Protein AF-K9YJR9-F1 (afdb_monomer)

Sequence (76 aa):
MIINAQISDALYEKIKHLSSQENISIDELVSIALSNQLSYMDKNFLAERAKKGSWENFQNVLSKVSDQEPEKCDRI

Solvent-accessible surface area (backbone atoms only — not comparable to full-atom values): 4825 Å² total; per-residue (Å²): 140,88,87,87,82,89,75,56,69,72,56,52,54,50,48,51,52,51,18,62,76,70,72,48,51,59,68,56,50,50,51,52,51,49,53,51,50,53,49,67,67,36,79,56,48,62,54,60,53,49,70,74,58,49,71,68,61,51,52,64,53,57,70,69,57,73,92,64,81,74,55,81,89,72,59,130

Secondary structure (DSSP, 8-state):
--------HHHHHHHHHHHHHTT--HHHHHHHHHHHHHHHH-HHHHHHHHHT--HHHHHHHHTTS--SPPPTTT--

pLDDT: mean 90.68, std 6.64, range [69.88, 98.06]

Radius of gyration: 20.89 Å; Cα contacts (8 Å, |Δi|>4): 15; chains: 1; bounding box: 53×28×39 Å

Foldseek 3Di:
DDDDDDDDPVVVVVLVVVCVVVVHDSVVSVVVVVVVVVCVVPPCNVVVVVVVDDPVVVVVVVVPDDPDDDDPVPDD

Structure (mmCIF, N/CA/C/O backbone):
data_AF-K9YJR9-F1
#
_entry.id   AF-K9YJR9-F1
#
loop_
_atom_site.group_PDB
_atom_site.id
_atom_site.type_symbol
_atom_site.label_atom_id
_atom_site.label_alt_id
_atom_site.label_comp_id
_atom_site.label_asym_id
_atom_site.label_entity_id
_atom_site.label_seq_id
_atom_site.pdbx_PDB_ins_code
_atom_site.Cartn_x
_atom_site.Cartn_y
_atom_site.Cartn_z
_atom_site.occupancy
_atom_site.B_iso_or_equiv
_atom_site.auth_seq_id
_atom_site.auth_comp_id
_atom_site.auth_asym_id
_atom_site.auth_atom_id
_atom_site.pdbx_PDB_model_num
ATOM 1 N N . MET A 1 1 ? 17.736 5.367 1.846 1.00 76.31 1 MET A N 1
ATOM 2 C CA . MET A 1 1 ? 18.161 3.956 2.014 1.00 76.31 1 MET A CA 1
ATOM 3 C C . MET A 1 1 ? 17.800 3.214 0.735 1.00 76.31 1 MET A C 1
ATOM 5 O O . MET A 1 1 ? 16.821 3.611 0.122 1.00 76.31 1 MET A O 1
ATOM 9 N N . ILE A 1 2 ? 18.581 2.218 0.309 1.00 87.38 2 ILE A N 1
ATOM 10 C CA . ILE A 1 2 ? 18.365 1.488 -0.956 1.00 87.38 2 ILE A CA 1
ATOM 11 C C . ILE A 1 2 ? 18.233 -0.004 -0.636 1.00 87.38 2 ILE A C 1
ATOM 13 O O . ILE A 1 2 ? 19.044 -0.532 0.125 1.00 87.38 2 ILE A O 1
ATOM 17 N N . ILE A 1 3 ? 17.221 -0.662 -1.205 1.00 87.88 3 ILE A N 1
ATOM 18 C CA . ILE A 1 3 ? 16.998 -2.109 -1.098 1.00 87.88 3 ILE A CA 1
ATOM 19 C C . ILE A 1 3 ? 17.241 -2.714 -2.482 1.00 87.88 3 ILE A C 1
ATOM 21 O O . ILE A 1 3 ? 16.645 -2.269 -3.455 1.00 87.88 3 ILE A O 1
ATOM 25 N N . ASN A 1 4 ? 18.100 -3.732 -2.563 1.00 92.69 4 ASN A N 1
ATOM 26 C CA . ASN A 1 4 ? 18.326 -4.500 -3.787 1.00 92.69 4 ASN A CA 1
ATOM 27 C C . ASN A 1 4 ? 17.808 -5.925 -3.581 1.00 92.69 4 ASN A C 1
ATOM 29 O O . ASN A 1 4 ? 18.191 -6.580 -2.611 1.00 92.69 4 ASN A O 1
ATOM 33 N N . ALA A 1 5 ? 16.958 -6.406 -4.485 1.00 90.25 5 ALA A N 1
ATOM 34 C CA . ALA A 1 5 ? 16.408 -7.757 -4.447 1.00 90.25 5 ALA A CA 1
ATOM 35 C C . ALA A 1 5 ? 16.303 -8.330 -5.863 1.00 90.25 5 ALA A C 1
ATOM 37 O O . ALA A 1 5 ? 15.998 -7.608 -6.810 1.00 90.25 5 ALA A O 1
ATOM 38 N N . GLN A 1 6 ? 16.537 -9.635 -6.000 1.00 95.12 6 GLN A N 1
ATOM 39 C CA . GLN A 1 6 ? 16.253 -10.367 -7.231 1.00 95.12 6 GLN A CA 1
ATOM 40 C C . GLN A 1 6 ? 14.842 -10.949 -7.150 1.00 95.12 6 GLN A C 1
ATOM 42 O O . GLN A 1 6 ? 14.490 -11.602 -6.167 1.00 95.12 6 GLN A O 1
ATOM 47 N N . ILE A 1 7 ? 14.042 -10.707 -8.184 1.00 94.56 7 ILE A N 1
ATOM 48 C CA . ILE A 1 7 ? 12.670 -11.202 -8.314 1.00 94.56 7 ILE A CA 1
ATOM 49 C C . ILE A 1 7 ? 12.488 -11.857 -9.682 1.00 94.56 7 ILE A C 1
ATOM 51 O O . ILE A 1 7 ? 13.279 -11.623 -10.591 1.00 94.56 7 ILE A O 1
ATOM 55 N N . SER A 1 8 ? 11.457 -12.689 -9.831 1.00 98.06 8 SER A N 1
ATOM 56 C CA . SER A 1 8 ? 11.124 -13.279 -11.128 1.00 98.06 8 SER A CA 1
ATOM 57 C C . SER A 1 8 ? 10.580 -12.228 -12.101 1.00 98.06 8 SER A C 1
ATOM 59 O O . SER A 1 8 ? 9.888 -11.294 -11.687 1.00 98.06 8 SER A O 1
ATOM 61 N N . ASP A 1 9 ? 10.809 -12.432 -13.401 1.00 97.44 9 ASP A N 1
ATOM 62 C CA . ASP A 1 9 ? 10.303 -11.544 -14.461 1.00 97.44 9 ASP A CA 1
ATOM 63 C C . ASP A 1 9 ? 8.778 -11.383 -14.394 1.00 97.44 9 ASP A C 1
ATOM 65 O O . ASP A 1 9 ? 8.245 -10.284 -14.525 1.00 97.44 9 ASP A O 1
ATOM 69 N N . ALA A 1 10 ? 8.063 -12.472 -14.090 1.00 98.00 10 ALA A N 1
ATOM 70 C CA . ALA A 1 10 ? 6.612 -12.452 -13.924 1.00 98.00 10 ALA A CA 1
ATOM 71 C C . ALA A 1 10 ? 6.157 -11.509 -12.795 1.00 98.00 10 ALA A C 1
ATOM 73 O O . ALA A 1 10 ? 5.131 -10.837 -12.921 1.00 98.00 10 ALA A O 1
ATOM 74 N N . LEU A 1 11 ? 6.907 -11.450 -11.688 1.00 96.31 11 LEU A N 1
ATOM 75 C CA . LEU A 1 11 ? 6.599 -10.536 -10.591 1.00 96.31 11 LEU A CA 1
ATOM 76 C C . LEU A 1 11 ? 6.928 -9.091 -10.975 1.00 96.31 11 LEU A C 1
ATOM 78 O O . LEU A 1 11 ? 6.134 -8.197 -10.685 1.00 96.31 11 LEU A O 1
ATOM 82 N N . TYR A 1 12 ? 8.052 -8.870 -11.656 1.00 96.44 12 TYR A N 1
ATOM 83 C CA . TYR A 1 12 ? 8.438 -7.545 -12.134 1.00 96.44 12 TYR A CA 1
ATOM 84 C C . TYR A 1 12 ? 7.387 -6.945 -13.079 1.00 96.44 12 TYR A C 1
ATOM 86 O O . TYR A 1 12 ? 6.933 -5.822 -12.855 1.00 96.44 12 TYR A O 1
ATOM 94 N N . GLU A 1 13 ? 6.919 -7.710 -14.070 1.00 97.81 13 GLU A N 1
ATOM 95 C CA . GLU A 1 13 ? 5.880 -7.244 -14.999 1.00 97.81 13 GLU A CA 1
ATOM 96 C C . GLU A 1 13 ? 4.558 -6.934 -14.285 1.00 97.81 13 GLU A C 1
ATOM 98 O O . GLU A 1 13 ? 3.891 -5.946 -14.601 1.00 97.81 13 GLU A O 1
ATOM 103 N N . LYS A 1 14 ? 4.201 -7.713 -13.257 1.00 97.00 14 LYS A N 1
ATOM 104 C CA . LYS A 1 14 ? 3.016 -7.434 -12.438 1.00 97.00 14 LYS A CA 1
ATOM 105 C C . LYS A 1 14 ? 3.148 -6.124 -11.654 1.00 97.00 14 LYS A C 1
ATOM 107 O O . LYS A 1 14 ? 2.197 -5.345 -11.622 1.00 97.00 14 LYS A O 1
ATOM 112 N N . ILE A 1 15 ? 4.304 -5.879 -11.033 1.00 96.44 15 ILE A N 1
ATOM 113 C CA . ILE A 1 15 ? 4.586 -4.636 -10.294 1.00 96.44 15 ILE A CA 1
ATOM 114 C C . ILE A 1 15 ? 4.515 -3.440 -11.245 1.00 96.44 15 ILE A C 1
ATOM 116 O O . ILE A 1 15 ? 3.860 -2.445 -10.941 1.00 96.44 15 ILE A O 1
ATOM 120 N N . LYS A 1 16 ? 5.135 -3.561 -12.421 1.00 97.12 16 LYS A N 1
ATOM 121 C CA . LYS A 1 16 ? 5.112 -2.532 -13.458 1.00 97.12 16 LYS A CA 1
ATOM 122 C C . LYS A 1 16 ? 3.685 -2.212 -13.900 1.00 97.12 16 LYS A C 1
ATOM 124 O O . LYS A 1 16 ? 3.301 -1.046 -13.864 1.00 97.12 16 LYS A O 1
ATOM 129 N N . HIS A 1 17 ? 2.885 -3.228 -14.229 1.00 97.94 17 HIS A N 1
ATOM 130 C CA . HIS A 1 17 ? 1.485 -3.042 -14.612 1.00 97.94 17 HIS A CA 1
ATOM 131 C C . HIS A 1 17 ? 0.683 -2.314 -13.527 1.00 97.94 17 HIS A C 1
ATOM 133 O O . HIS A 1 17 ? 0.049 -1.301 -13.814 1.00 97.94 17 HIS A O 1
ATOM 139 N N . LEU A 1 18 ? 0.774 -2.778 -12.277 1.00 97.62 18 LEU A N 1
ATOM 140 C CA . LEU A 1 18 ? 0.034 -2.192 -11.161 1.00 97.62 18 LEU A CA 1
ATOM 141 C C . LEU A 1 18 ? 0.460 -0.743 -10.884 1.00 97.62 18 LEU A C 1
ATOM 143 O O . LEU A 1 18 ? -0.390 0.118 -10.694 1.00 97.62 18 LEU A O 1
ATOM 147 N N . SER A 1 19 ? 1.763 -0.449 -10.934 1.00 97.62 19 SER A N 1
ATOM 148 C CA . SER A 1 19 ? 2.274 0.917 -10.747 1.00 97.62 19 SER A CA 1
ATOM 149 C C . SER A 1 19 ? 1.728 1.888 -11.802 1.00 97.62 19 SER A C 1
ATOM 151 O O . SER A 1 19 ? 1.354 3.011 -11.474 1.00 97.62 19 SER A O 1
ATOM 153 N N . SER A 1 20 ? 1.586 1.434 -13.055 1.00 97.25 20 SER A N 1
ATOM 154 C CA . SER A 1 20 ? 0.968 2.223 -14.124 1.00 97.25 20 SER A CA 1
ATOM 155 C C . SER A 1 20 ? -0.534 2.432 -13.924 1.00 97.25 20 SER A C 1
ATOM 157 O O . SER A 1 20 ? -1.021 3.519 -14.216 1.00 97.25 20 SER A O 1
ATOM 159 N N . GLN A 1 21 ? -1.267 1.425 -13.435 1.00 97.75 21 GLN A N 1
ATOM 160 C CA . GLN A 1 21 ? -2.703 1.558 -13.149 1.00 97.75 21 GLN A CA 1
ATOM 161 C 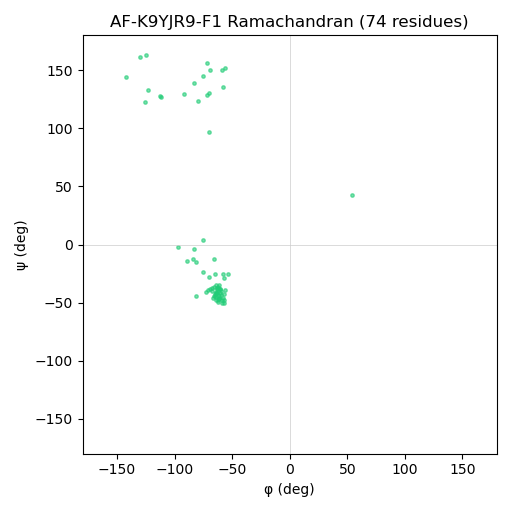C . GLN A 1 21 ? -2.973 2.566 -12.027 1.00 97.75 21 GLN A C 1
ATOM 163 O O . GLN A 1 21 ? -3.874 3.390 -12.149 1.00 97.75 21 GLN A O 1
ATOM 168 N N . GLU A 1 22 ? -2.165 2.516 -10.968 1.00 95.69 22 GLU A N 1
ATOM 169 C CA . GLU A 1 22 ? -2.281 3.390 -9.794 1.00 95.69 22 GLU A CA 1
ATOM 170 C C . GLU A 1 22 ? -1.599 4.758 -9.995 1.00 95.69 22 GLU A C 1
ATOM 172 O O . GLU A 1 22 ? -1.685 5.629 -9.134 1.00 95.69 22 GLU A O 1
ATOM 177 N N . ASN A 1 23 ? -0.928 4.967 -11.136 1.00 97.12 23 ASN A N 1
ATOM 178 C CA . ASN A 1 23 ? -0.182 6.182 -11.472 1.00 97.12 23 ASN A CA 1
ATOM 179 C C . ASN A 1 23 ? 0.861 6.580 -10.402 1.00 97.12 23 ASN A C 1
ATOM 181 O O . ASN A 1 23 ? 1.017 7.757 -10.068 1.00 97.12 23 ASN A O 1
ATOM 185 N N . ILE A 1 24 ? 1.589 5.588 -9.884 1.00 97.69 24 ILE A N 1
ATOM 186 C CA . ILE A 1 24 ? 2.679 5.751 -8.910 1.00 97.69 24 ILE A CA 1
ATOM 187 C C . ILE A 1 24 ? 3.968 5.110 -9.426 1.00 97.69 24 ILE A C 1
ATOM 189 O O . ILE A 1 24 ? 3.959 4.296 -10.351 1.00 97.69 24 ILE A O 1
ATOM 193 N N . SER A 1 25 ? 5.106 5.464 -8.830 1.00 97.56 25 SER A N 1
ATOM 194 C CA . SER A 1 25 ? 6.382 4.835 -9.192 1.00 97.56 25 SER A CA 1
ATOM 195 C C . SER A 1 25 ? 6.470 3.386 -8.689 1.00 97.56 25 SER A C 1
ATOM 197 O O . SER A 1 25 ? 5.830 3.012 -7.705 1.00 97.56 25 SER A O 1
ATOM 199 N N . ILE A 1 26 ? 7.309 2.565 -9.333 1.00 95.00 26 ILE A N 1
ATOM 200 C CA . ILE A 1 26 ? 7.606 1.201 -8.859 1.00 95.00 26 ILE A CA 1
ATOM 201 C C . ILE A 1 26 ? 8.160 1.237 -7.427 1.00 95.00 26 ILE A C 1
ATOM 203 O O . ILE A 1 26 ? 7.740 0.436 -6.596 1.00 95.00 26 ILE A O 1
ATOM 207 N N . ASP A 1 27 ? 9.054 2.179 -7.123 1.00 94.44 27 ASP A N 1
ATOM 208 C CA . ASP A 1 27 ? 9.664 2.308 -5.795 1.00 94.44 27 ASP A CA 1
ATOM 209 C C . ASP A 1 27 ? 8.624 2.633 -4.718 1.00 94.44 27 ASP A C 1
ATOM 211 O O . ASP A 1 27 ? 8.640 2.056 -3.628 1.00 94.44 27 ASP A O 1
ATOM 215 N N . GLU A 1 28 ? 7.683 3.524 -5.030 1.00 95.62 28 GLU A N 1
ATOM 216 C CA . GLU A 1 28 ? 6.575 3.866 -4.142 1.00 95.62 28 GLU A CA 1
ATOM 217 C C . GLU A 1 28 ? 5.655 2.667 -3.908 1.00 95.62 28 GLU A C 1
ATOM 219 O O . GLU A 1 28 ? 5.374 2.324 -2.757 1.00 95.62 28 GLU A O 1
ATOM 224 N N . LEU A 1 29 ? 5.265 1.967 -4.978 1.00 96.31 29 LEU A N 1
ATOM 225 C CA . LEU A 1 29 ? 4.449 0.759 -4.880 1.00 96.31 29 LEU A CA 1
ATOM 226 C C . LEU A 1 29 ? 5.133 -0.317 -4.020 1.00 96.31 29 LEU A C 1
ATOM 228 O O . LEU A 1 29 ? 4.497 -0.904 -3.142 1.00 96.31 29 LEU A O 1
ATOM 232 N N . VAL A 1 30 ? 6.430 -0.565 -4.236 1.00 94.81 30 VAL A N 1
ATOM 233 C CA . VAL A 1 30 ? 7.215 -1.541 -3.462 1.00 94.81 30 VAL A CA 1
ATOM 234 C C . VAL A 1 30 ? 7.326 -1.119 -1.997 1.00 94.81 30 VAL A C 1
ATOM 236 O O . VAL A 1 30 ? 7.172 -1.962 -1.112 1.00 94.81 30 VAL A O 1
ATOM 239 N N . SER A 1 31 ? 7.533 0.169 -1.721 1.00 94.44 31 SER A N 1
ATOM 240 C CA . SER A 1 31 ? 7.590 0.708 -0.358 1.00 94.44 31 SER A CA 1
ATOM 241 C C . SER A 1 31 ? 6.268 0.509 0.396 1.00 94.44 31 SER A C 1
ATOM 243 O O . SER A 1 31 ? 6.263 0.000 1.522 1.00 94.44 31 SER A O 1
ATOM 245 N N . ILE A 1 32 ? 5.135 0.821 -0.247 1.00 94.44 32 ILE A N 1
ATOM 246 C CA . ILE A 1 32 ? 3.789 0.614 0.311 1.00 94.44 32 ILE A CA 1
ATOM 247 C C . ILE A 1 32 ? 3.540 -0.875 0.566 1.00 94.44 32 ILE A C 1
ATOM 249 O O . ILE A 1 32 ? 3.141 -1.263 1.666 1.00 94.44 32 ILE A O 1
ATOM 253 N N . ALA A 1 33 ? 3.805 -1.723 -0.431 1.00 93.69 33 ALA A N 1
ATOM 254 C CA . ALA A 1 33 ? 3.603 -3.162 -0.318 1.00 93.69 33 ALA A CA 1
ATOM 255 C C . ALA A 1 33 ? 4.452 -3.770 0.811 1.00 93.69 33 ALA A C 1
ATOM 257 O O . ALA A 1 33 ? 3.947 -4.577 1.594 1.00 93.69 33 ALA A O 1
ATOM 258 N N . LEU A 1 34 ? 5.713 -3.345 0.945 1.00 93.19 34 LEU A N 1
ATOM 259 C CA . LEU A 1 34 ? 6.606 -3.795 2.009 1.00 93.19 34 LEU A CA 1
ATOM 260 C C . LEU A 1 34 ? 6.117 -3.339 3.390 1.00 93.19 34 LEU A C 1
ATOM 262 O O . LEU A 1 34 ? 6.083 -4.147 4.318 1.00 93.19 34 LEU A O 1
ATOM 266 N N . SER A 1 35 ? 5.690 -2.081 3.529 1.00 91.06 35 SER A N 1
ATOM 267 C CA . SER A 1 35 ? 5.120 -1.566 4.781 1.00 91.06 35 SER A CA 1
ATOM 268 C C . SER A 1 35 ? 3.870 -2.346 5.201 1.00 91.06 35 SER A C 1
ATOM 270 O O . SER A 1 35 ? 3.750 -2.747 6.363 1.00 91.06 35 SER A O 1
ATOM 272 N N . ASN A 1 36 ? 2.980 -2.642 4.251 1.00 88.69 36 ASN A N 1
ATOM 273 C CA . ASN A 1 36 ? 1.780 -3.438 4.497 1.00 88.69 36 ASN A CA 1
ATOM 274 C C . ASN A 1 36 ? 2.124 -4.870 4.912 1.00 88.69 36 ASN A C 1
ATOM 276 O O . ASN A 1 36 ? 1.573 -5.372 5.891 1.00 88.69 36 ASN A O 1
ATOM 280 N N . GLN A 1 37 ? 3.063 -5.511 4.212 1.00 90.62 37 GLN A N 1
ATOM 281 C CA . GLN A 1 37 ? 3.493 -6.869 4.533 1.00 90.62 37 GLN A CA 1
ATOM 282 C C . GLN A 1 37 ? 4.103 -6.949 5.937 1.00 90.62 37 GLN A C 1
ATOM 284 O O . GLN A 1 37 ? 3.763 -7.852 6.699 1.00 90.62 37 GLN A O 1
ATOM 289 N N . LEU A 1 38 ? 4.962 -5.994 6.306 1.00 88.31 38 LEU A N 1
ATOM 290 C CA . LEU A 1 38 ? 5.545 -5.917 7.648 1.00 88.31 38 LEU A CA 1
ATOM 291 C C . LEU A 1 38 ? 4.473 -5.679 8.717 1.00 88.31 38 LEU A C 1
ATOM 293 O O . LEU A 1 38 ? 4.490 -6.341 9.752 1.00 88.31 38 LEU A O 1
ATOM 297 N N . SER A 1 39 ? 3.508 -4.799 8.441 1.00 81.62 39 SER A N 1
ATOM 298 C CA . SER A 1 39 ? 2.380 -4.542 9.346 1.00 81.62 39 SER A CA 1
ATOM 299 C C . SER A 1 39 ? 1.504 -5.783 9.538 1.00 81.62 39 SER A C 1
ATOM 301 O O . SER A 1 39 ? 1.032 -6.040 10.639 1.00 81.62 39 SER A O 1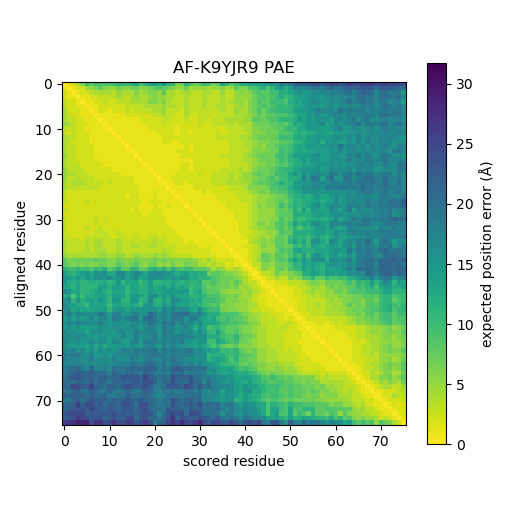
ATOM 303 N N . TYR A 1 40 ? 1.302 -6.577 8.485 1.00 79.88 40 TYR A N 1
ATOM 304 C CA . TYR A 1 40 ? 0.565 -7.839 8.565 1.00 79.88 40 TYR A CA 1
ATOM 305 C C . TYR A 1 40 ? 1.344 -8.927 9.323 1.00 79.88 40 TYR A C 1
ATOM 307 O O . TYR A 1 40 ? 0.759 -9.703 10.077 1.00 79.88 40 TYR A O 1
ATOM 315 N N . MET A 1 41 ? 2.663 -8.999 9.125 1.00 82.12 41 MET A N 1
ATOM 316 C CA . MET A 1 41 ? 3.525 -9.976 9.799 1.00 82.12 41 MET A CA 1
ATOM 317 C C . MET A 1 41 ? 3.685 -9.698 11.295 1.00 82.12 41 MET A C 1
ATOM 319 O O . MET A 1 41 ? 3.907 -10.633 12.072 1.00 82.12 41 MET A O 1
ATOM 323 N N . ASP A 1 42 ? 3.568 -8.439 11.709 1.00 80.44 42 ASP A N 1
ATOM 324 C CA . ASP A 1 42 ? 3.529 -8.084 13.117 1.00 80.44 42 ASP A CA 1
ATOM 325 C C . ASP A 1 42 ? 2.201 -8.547 13.739 1.00 80.44 42 ASP A C 1
ATOM 327 O O . ASP A 1 42 ? 1.170 -7.879 13.673 1.00 80.44 42 ASP A O 1
ATOM 331 N N . LYS A 1 43 ? 2.236 -9.719 14.388 1.00 69.88 43 LYS A N 1
ATOM 332 C CA . LYS A 1 43 ? 1.089 -10.302 15.108 1.00 69.88 43 LYS A CA 1
ATOM 333 C C . LYS A 1 43 ? 0.487 -9.342 16.137 1.00 69.88 43 LYS A C 1
ATOM 335 O O . LYS A 1 43 ? -0.692 -9.471 16.466 1.00 69.88 43 LYS A O 1
ATOM 340 N N . ASN A 1 44 ? 1.276 -8.393 16.639 1.00 76.50 44 ASN A N 1
ATOM 341 C CA . ASN A 1 44 ? 0.817 -7.409 17.604 1.00 76.50 44 ASN A CA 1
ATOM 342 C C . ASN A 1 44 ? 0.251 -6.156 16.935 1.00 76.50 44 ASN A C 1
ATOM 344 O O . ASN A 1 44 ? -0.460 -5.419 17.605 1.00 76.50 44 ASN A O 1
ATOM 348 N N . PHE A 1 45 ? 0.469 -5.914 15.640 1.00 76.88 45 PHE A N 1
ATOM 349 C CA . PHE A 1 45 ? -0.021 -4.709 14.962 1.00 76.88 45 PHE A CA 1
ATOM 350 C C . PHE A 1 45 ? -1.540 -4.553 15.081 1.00 76.88 45 PHE A C 1
ATOM 352 O O . PHE A 1 45 ? -2.034 -3.495 15.477 1.00 76.88 45 PHE A O 1
ATOM 359 N N . LEU A 1 46 ? -2.297 -5.623 14.809 1.00 77.19 46 LEU A N 1
ATOM 360 C CA . LEU A 1 46 ? -3.752 -5.612 14.979 1.00 77.19 46 LEU A CA 1
ATOM 361 C C . LEU A 1 46 ? -4.156 -5.506 16.453 1.00 77.19 46 LEU A C 1
ATOM 363 O O . LEU A 1 46 ? -5.107 -4.792 16.758 1.00 77.19 46 LEU A O 1
ATOM 367 N N . ALA A 1 47 ? -3.428 -6.157 17.365 1.00 81.75 47 ALA A N 1
ATOM 368 C CA . ALA A 1 47 ? -3.710 -6.103 18.799 1.00 81.75 47 ALA A CA 1
ATOM 369 C C . ALA A 1 47 ? -3.474 -4.695 19.382 1.00 81.75 47 ALA A C 1
ATOM 371 O O . ALA A 1 47 ? -4.333 -4.158 20.077 1.00 81.75 47 ALA A O 1
ATOM 372 N N . GLU A 1 48 ? -2.355 -4.052 19.047 1.00 83.94 48 GLU A N 1
ATOM 373 C CA . GLU A 1 48 ? -2.032 -2.676 19.435 1.00 83.94 48 GLU A CA 1
ATOM 374 C C . GLU A 1 48 ? -2.982 -1.665 18.790 1.00 83.94 48 GLU A C 1
ATOM 376 O O . GLU A 1 48 ? -3.386 -0.688 19.425 1.00 83.94 48 GLU A O 1
ATOM 381 N N . ARG A 1 49 ? -3.397 -1.898 17.540 1.00 80.19 49 ARG A N 1
ATOM 382 C CA . ARG A 1 49 ? -4.421 -1.069 16.895 1.00 80.19 49 ARG A CA 1
ATOM 383 C C . ARG A 1 49 ? -5.784 -1.245 17.567 1.00 80.19 49 ARG A C 1
ATOM 385 O O . ARG A 1 49 ? -6.472 -0.249 17.776 1.00 80.19 49 ARG A O 1
ATOM 392 N N . ALA A 1 50 ? -6.150 -2.467 17.955 1.00 84.69 50 ALA A N 1
ATOM 393 C CA . ALA A 1 50 ? -7.399 -2.760 18.653 1.00 84.69 50 ALA A CA 1
ATOM 394 C C . ALA A 1 50 ? -7.467 -2.088 20.032 1.00 84.69 50 ALA A C 1
ATOM 396 O O . ALA A 1 50 ? -8.529 -1.591 20.394 1.00 84.69 50 ALA A O 1
ATOM 397 N N . LYS A 1 51 ? -6.341 -1.960 20.752 1.00 88.31 51 LYS A N 1
ATOM 398 C CA . LYS A 1 51 ? -6.277 -1.200 22.020 1.00 88.31 51 LYS A CA 1
ATOM 399 C C . LYS A 1 51 ? -6.691 0.268 21.879 1.00 88.31 51 LYS A C 1
ATOM 401 O O . LYS A 1 51 ? -7.105 0.875 22.860 1.00 88.31 51 LYS A O 1
ATOM 406 N N . LYS A 1 52 ? -6.565 0.854 20.683 1.00 87.81 52 LYS A N 1
ATOM 407 C CA . LYS A 1 52 ? -7.004 2.234 20.408 1.00 87.81 52 LYS A CA 1
ATOM 408 C C . LYS A 1 52 ? -8.508 2.335 20.137 1.00 87.81 52 LYS A C 1
ATOM 410 O O . LYS A 1 52 ? -9.046 3.439 20.130 1.00 87.81 52 LYS A O 1
ATOM 415 N N . GLY A 1 53 ? -9.178 1.214 19.876 1.00 90.19 53 GLY A N 1
ATOM 416 C CA . GLY A 1 53 ? -10.620 1.160 19.678 1.00 90.19 53 GLY A CA 1
ATOM 417 C C . GLY A 1 53 ? -11.361 1.086 21.011 1.00 90.19 53 GLY A C 1
ATOM 418 O O . GLY A 1 53 ? -10.967 0.352 21.909 1.00 90.19 53 GLY A O 1
ATOM 419 N N . SER A 1 54 ? -12.466 1.818 21.124 1.00 93.25 54 SER A N 1
ATOM 420 C CA . SER A 1 54 ? -13.434 1.650 22.210 1.00 93.25 54 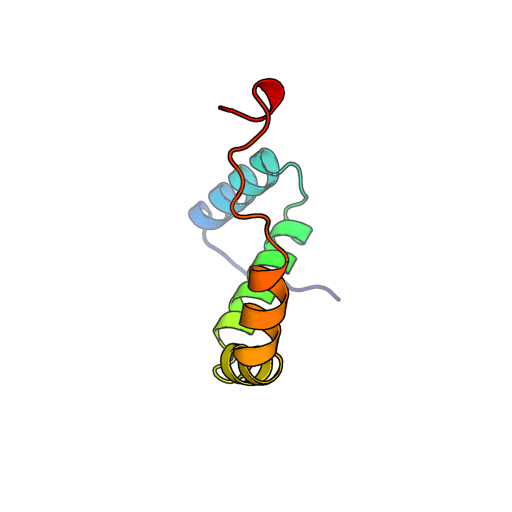SER A CA 1
ATOM 421 C C . SER A 1 54 ? -14.805 1.425 21.594 1.00 93.25 54 SER A C 1
ATOM 423 O O . SER A 1 54 ? -15.278 2.248 20.807 1.00 93.25 54 SER A O 1
ATOM 425 N N . TRP A 1 55 ? -15.426 0.299 21.947 1.00 91.75 55 TRP A N 1
ATOM 426 C CA . TRP A 1 55 ? -16.779 -0.031 21.503 1.00 91.75 55 TRP A CA 1
ATOM 427 C C . TRP A 1 55 ? -17.788 1.027 21.959 1.00 91.75 55 TRP A C 1
ATOM 429 O O . TRP A 1 55 ? -18.630 1.460 21.180 1.00 91.75 55 TRP A O 1
ATOM 439 N N . GLU A 1 56 ? -17.632 1.524 23.184 1.00 95.88 56 GLU A N 1
ATOM 440 C CA . GLU A 1 56 ? -18.447 2.608 23.728 1.00 95.88 56 GLU A CA 1
ATOM 441 C C . GLU A 1 56 ? -18.295 3.897 22.906 1.00 95.88 56 GLU A C 1
ATOM 443 O O . GLU A 1 56 ? -19.288 4.491 22.492 1.00 95.88 56 GLU A O 1
ATOM 448 N N . ASN A 1 57 ? -17.059 4.298 22.580 1.00 94.94 57 ASN A N 1
ATOM 449 C CA . ASN A 1 57 ? -16.824 5.482 21.746 1.00 94.94 57 ASN A CA 1
ATOM 450 C C . ASN A 1 57 ? -17.419 5.316 20.346 1.00 94.94 57 ASN A C 1
ATOM 452 O O . ASN A 1 57 ? -17.954 6.271 19.788 1.00 94.94 57 ASN A O 1
ATOM 456 N N . PHE A 1 58 ? -17.337 4.111 19.783 1.00 93.50 58 PHE A N 1
ATOM 457 C CA . PHE A 1 58 ? -17.935 3.795 18.492 1.00 93.50 58 PHE A CA 1
ATOM 458 C C . PHE A 1 58 ? -19.462 3.944 18.529 1.00 93.50 58 PHE A C 1
ATOM 460 O O . PHE A 1 58 ? -20.025 4.648 17.691 1.00 93.50 58 PHE A O 1
ATOM 467 N N . GLN A 1 59 ? -20.130 3.379 19.540 1.00 95.75 59 GLN A N 1
ATOM 468 C CA . GLN A 1 59 ? -21.578 3.536 19.716 1.00 95.75 59 GLN A CA 1
ATOM 469 C C . GLN A 1 59 ? -21.982 4.997 19.968 1.00 95.75 59 GLN A C 1
ATOM 471 O O . GLN A 1 59 ? -22.967 5.459 19.398 1.00 95.75 59 GLN A O 1
ATOM 476 N N . ASN A 1 60 ? -21.189 5.748 20.737 1.00 96.12 60 ASN A N 1
ATOM 477 C CA . ASN A 1 60 ? -21.407 7.179 20.983 1.00 96.12 60 ASN A CA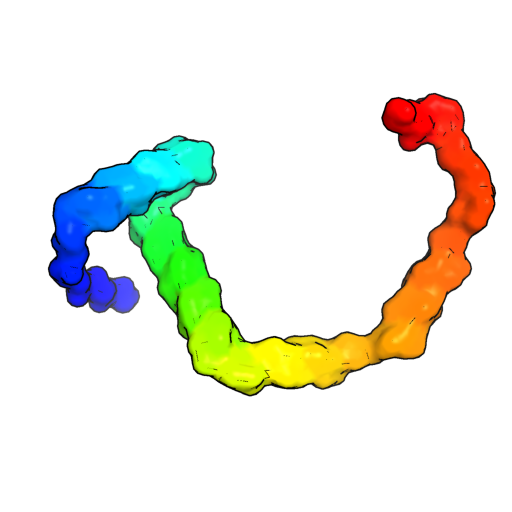 1
ATOM 478 C C . ASN A 1 60 ? -21.274 8.046 19.722 1.00 96.12 60 ASN A C 1
ATOM 480 O O . ASN A 1 60 ? -21.806 9.154 19.676 1.00 96.12 60 ASN A O 1
ATOM 484 N N . VAL A 1 61 ? -20.520 7.598 18.716 1.00 95.56 61 VAL A N 1
ATOM 485 C CA . VAL A 1 61 ? -20.468 8.267 17.409 1.00 95.56 61 VAL A CA 1
ATOM 486 C C . VAL A 1 61 ? -21.669 7.864 16.562 1.00 95.56 61 VAL A C 1
ATOM 488 O O . VAL A 1 61 ? -22.299 8.740 15.976 1.00 95.56 61 VAL A O 1
ATOM 491 N N . LEU A 1 62 ? -22.018 6.574 16.530 1.00 93.69 62 LEU A N 1
ATOM 492 C CA . LEU A 1 62 ? -23.176 6.088 15.775 1.00 93.69 62 LEU A CA 1
ATOM 493 C C . LEU A 1 62 ? -24.497 6.696 16.255 1.00 93.69 62 LEU A C 1
ATOM 495 O O . LEU A 1 62 ? -25.348 6.993 15.429 1.00 93.69 62 LEU A O 1
ATOM 499 N N . SER A 1 63 ? -24.650 6.962 17.552 1.00 94.00 63 SER A N 1
ATOM 500 C CA . SER A 1 63 ? -25.853 7.610 18.095 1.00 94.00 63 SER A CA 1
ATOM 501 C C . SER A 1 63 ? -26.053 9.056 17.629 1.00 94.00 63 SER A C 1
ATOM 503 O O . SER A 1 63 ? -27.123 9.622 17.831 1.00 94.00 63 SER A O 1
ATOM 505 N N . LYS A 1 64 ? -25.035 9.674 17.015 1.00 93.94 64 LYS A N 1
ATOM 506 C CA . LYS A 1 64 ? -25.143 11.012 16.412 1.00 93.94 64 LYS A CA 1
ATOM 507 C C . LYS A 1 64 ? -25.716 10.972 15.000 1.00 93.94 64 LYS A C 1
ATOM 509 O O . LYS A 1 64 ? -26.025 12.028 14.452 1.00 93.94 64 LYS A O 1
ATOM 514 N N . VAL A 1 65 ? -25.797 9.790 14.392 1.00 89.94 65 VAL A N 1
ATOM 515 C CA . VAL A 1 65 ? -26.416 9.621 13.081 1.00 89.94 65 VAL A CA 1
ATOM 516 C C . VAL A 1 65 ? -27.923 9.776 13.259 1.00 89.94 65 VAL A C 1
ATOM 518 O O . VAL A 1 65 ? -28.516 9.168 14.143 1.00 89.94 65 VAL A O 1
ATOM 521 N N . SER A 1 66 ? -28.528 10.639 12.445 1.00 86.81 66 SER A N 1
ATOM 522 C CA . SER A 1 66 ? -29.976 10.833 12.452 1.00 86.81 66 SER A CA 1
ATOM 523 C C . SER A 1 66 ? -30.663 9.595 11.882 1.00 86.81 66 SER A C 1
ATOM 525 O O . SER A 1 66 ? -30.325 9.167 10.782 1.00 86.81 66 SER A O 1
ATOM 527 N N . ASP A 1 67 ? -31.671 9.078 12.584 1.00 85.88 67 ASP A N 1
ATOM 528 C CA . ASP A 1 67 ? -32.546 8.002 12.088 1.00 85.88 67 ASP A CA 1
ATOM 529 C C . ASP A 1 67 ? -33.563 8.496 11.037 1.00 85.88 67 ASP A C 1
ATOM 531 O O . ASP A 1 67 ? -34.449 7.756 10.608 1.00 85.88 67 ASP A O 1
ATOM 535 N N . GLN A 1 68 ? -33.496 9.772 10.649 1.00 89.12 68 GLN A N 1
ATOM 536 C CA . GLN A 1 68 ? -34.385 10.339 9.644 1.00 89.12 68 GLN A CA 1
ATOM 537 C C . GLN A 1 68 ? -33.984 9.896 8.240 1.00 89.12 68 GLN A C 1
ATOM 539 O O . GLN A 1 68 ? -32.809 9.775 7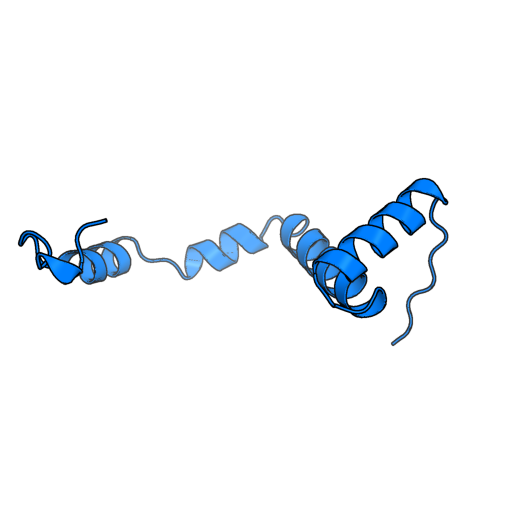.902 1.00 89.12 68 GLN A O 1
ATOM 544 N N . GLU A 1 69 ? -35.001 9.708 7.409 1.00 88.44 69 GLU A N 1
ATOM 545 C CA . GLU A 1 69 ? -34.832 9.369 6.006 1.00 88.44 69 GLU A CA 1
ATOM 546 C C . GLU A 1 69 ? -33.991 10.443 5.281 1.00 88.44 69 GLU A C 1
ATOM 548 O O . GLU A 1 69 ? -34.263 11.637 5.457 1.00 88.44 69 GLU A O 1
ATOM 553 N N . PRO A 1 70 ? -33.013 10.054 4.439 1.00 87.94 70 PRO A N 1
ATOM 554 C CA . PRO A 1 70 ? -32.182 11.000 3.704 1.00 87.94 70 PRO A CA 1
ATOM 555 C C . PRO A 1 70 ? -33.009 11.923 2.801 1.00 87.94 70 PRO A C 1
ATOM 557 O O . PRO A 1 70 ? -34.079 11.554 2.276 1.00 87.94 70 PRO A O 1
ATOM 560 N N . GLU A 1 71 ? -32.489 13.138 2.598 1.00 91.06 71 GLU A N 1
ATOM 561 C CA . GLU A 1 71 ? -33.081 14.104 1.679 1.00 91.06 71 GLU A CA 1
ATOM 562 C C . GLU A 1 71 ? -33.211 13.496 0.282 1.00 91.06 71 GLU A C 1
ATOM 564 O O . GLU A 1 71 ? -32.443 12.628 -0.122 1.00 91.06 71 GLU A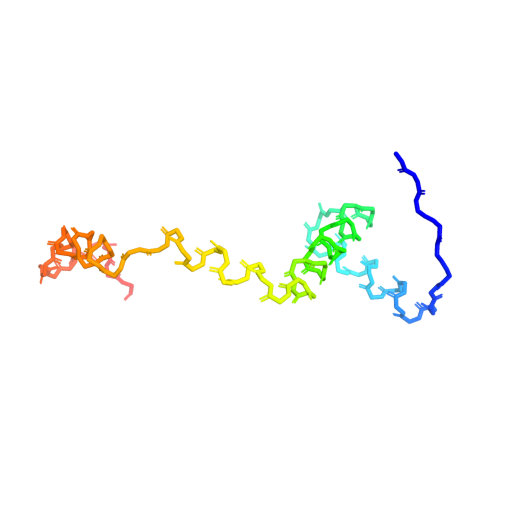 O 1
ATOM 569 N N . LYS A 1 72 ? -34.197 13.954 -0.494 1.00 89.81 72 LYS A N 1
ATOM 570 C CA . LYS A 1 72 ? -34.460 13.392 -1.831 1.00 89.81 72 LYS A CA 1
ATOM 571 C C . LYS A 1 72 ? -33.240 13.453 -2.759 1.00 89.81 72 LYS A C 1
ATOM 573 O O . LYS A 1 72 ? -33.132 12.611 -3.638 1.00 89.81 72 LYS A O 1
ATOM 578 N N . CYS A 1 73 ? -32.365 14.436 -2.559 1.00 88.19 73 CYS A N 1
ATOM 579 C CA . CYS A 1 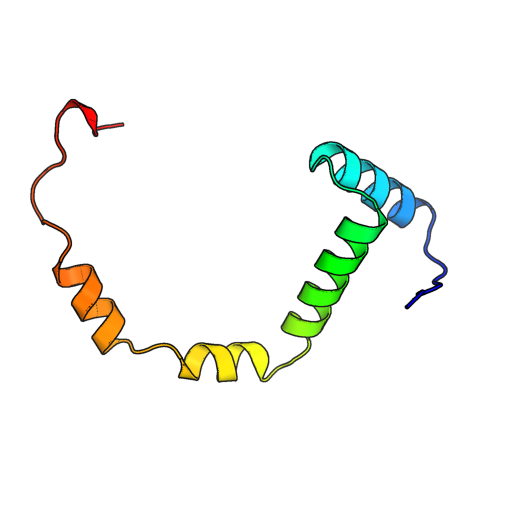73 ? -31.133 14.655 -3.316 1.00 88.19 73 CYS A CA 1
ATOM 580 C C . CYS A 1 73 ? -30.015 13.662 -2.950 1.00 88.19 73 CYS A C 1
ATOM 582 O O . CYS A 1 73 ? -29.125 13.439 -3.762 1.00 88.19 73 CYS A O 1
ATOM 584 N N . ASP A 1 74 ? -30.079 13.085 -1.746 1.00 88.06 74 ASP A N 1
ATOM 585 C CA . ASP A 1 74 ? -29.088 12.156 -1.184 1.00 88.06 74 ASP A CA 1
ATOM 586 C C . ASP A 1 74 ? -29.491 10.684 -1.372 1.00 88.06 74 ASP A C 1
ATOM 588 O O . ASP A 1 74 ? -28.766 9.769 -0.975 1.00 88.06 74 ASP A O 1
ATOM 592 N N . ARG A 1 75 ? -30.662 10.433 -1.966 1.00 83.56 75 ARG A N 1
ATOM 593 C CA . ARG A 1 75 ? -31.111 9.084 -2.321 1.00 83.56 75 ARG A CA 1
ATOM 594 C C . ARG A 1 75 ? -30.432 8.662 -3.625 1.00 83.56 75 ARG A C 1
ATOM 596 O O . ARG A 1 75 ? -30.546 9.369 -4.623 1.00 83.5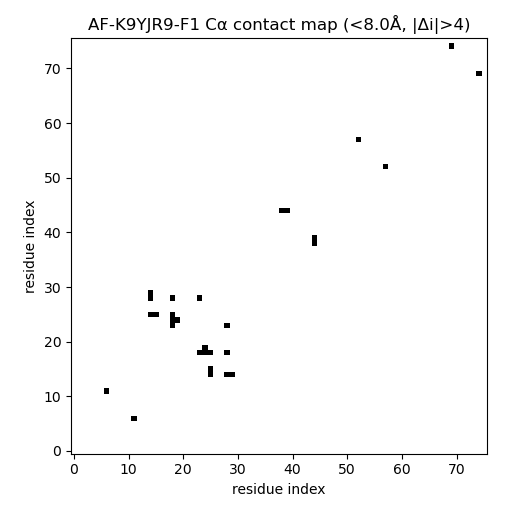6 75 ARG A O 1
ATOM 603 N N . ILE A 1 76 ? 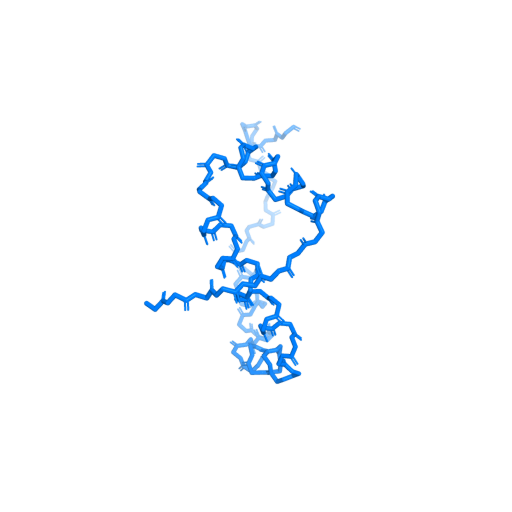-29.734 7.524 -3.584 1.00 77.38 76 ILE A N 1
ATOM 604 C CA . ILE A 1 76 ? -29.067 6.883 -4.732 1.00 77.38 76 ILE A CA 1
ATOM 605 C C . ILE A 1 76 ? -30.096 6.157 -5.600 1.00 77.38 76 ILE A C 1
ATOM 607 O O . ILE A 1 76 ? -30.976 5.481 -5.015 1.00 77.38 76 ILE A O 1
#

Nearest PDB structures (foldseek):
  6gts-assembly1_C-2  TM=5.914E-01  e=7.056E-01  Escherichia coli
  5kko-assembly1_F-4  TM=4.998E-01  e=6.644E+00  Vibrio cholerae

Mean predicted aligned error: 9.43 Å

Organism: Cyanobacterium stanieri (strain ATCC 29140 / PCC 7202) (NCBI:txid292563)